Protein AF-A0A090VS37-F1 (afdb_monomer_lite)

Structure (mmCIF, N/CA/C/O backbone):
data_AF-A0A090VS37-F1
#
_entry.id   AF-A0A090VS37-F1
#
loop_
_atom_site.group_PDB
_atom_site.id
_atom_site.type_symbol
_atom_site.label_atom_id
_atom_site.label_alt_id
_atom_site.label_comp_id
_atom_site.label_asym_id
_atom_site.label_entity_id
_atom_site.label_seq_id
_atom_site.pdbx_PDB_ins_code
_atom_site.Cartn_x
_atom_site.Cartn_y
_atom_site.Cartn_z
_atom_site.occupancy
_atom_site.B_iso_or_equiv
_atom_site.auth_seq_id
_atom_site.auth_comp_id
_atom_site.auth_asym_id
_atom_site.auth_atom_id
_atom_site.pdbx_PDB_model_num
ATOM 1 N N . MET A 1 1 ? -11.980 6.079 3.138 1.00 61.81 1 MET A N 1
ATOM 2 C CA . MET A 1 1 ? -11.223 7.062 2.331 1.00 61.81 1 MET A CA 1
ATOM 3 C C . MET A 1 1 ? -9.899 6.494 1.843 1.00 61.81 1 MET A C 1
ATOM 5 O O . MET A 1 1 ? -9.683 6.565 0.648 1.00 61.81 1 MET A O 1
ATOM 9 N N . LEU A 1 2 ? -9.088 5.852 2.697 1.00 70.62 2 LEU A N 1
ATOM 10 C CA . LEU A 1 2 ? -7.826 5.208 2.285 1.00 70.62 2 LEU A CA 1
ATOM 11 C C . LEU A 1 2 ? -7.988 4.234 1.097 1.00 70.62 2 LEU A C 1
ATOM 13 O O . LEU A 1 2 ? -7.303 4.383 0.099 1.00 70.62 2 LEU A O 1
ATOM 17 N N . PHE A 1 3 ? -8.972 3.325 1.162 1.00 72.06 3 PHE A N 1
ATOM 18 C CA . PHE A 1 3 ? -9.286 2.390 0.068 1.00 72.06 3 PHE A CA 1
ATOM 19 C C . PHE A 1 3 ? -9.571 3.086 -1.270 1.00 72.06 3 PHE A C 1
ATOM 21 O O . PHE A 1 3 ? -9.052 2.682 -2.298 1.00 72.06 3 PHE A O 1
ATOM 28 N N . ALA A 1 4 ? -10.374 4.153 -1.256 1.00 76.06 4 ALA A N 1
ATOM 29 C CA . ALA A 1 4 ? -10.667 4.909 -2.471 1.00 76.06 4 ALA A CA 1
ATOM 30 C C . ALA A 1 4 ? -9.409 5.599 -3.020 1.00 76.06 4 ALA A C 1
ATOM 32 O O . ALA A 1 4 ? -9.267 5.712 -4.228 1.00 76.06 4 ALA A O 1
ATOM 33 N N . GLY A 1 5 ? -8.499 6.029 -2.138 1.00 77.50 5 GLY A N 1
ATOM 34 C CA . GLY A 1 5 ? -7.194 6.560 -2.526 1.00 77.50 5 GLY A CA 1
ATOM 35 C C . GLY A 1 5 ? -6.341 5.524 -3.257 1.00 77.50 5 GLY A C 1
ATOM 36 O O . GLY A 1 5 ? -5.876 5.819 -4.349 1.00 77.50 5 GLY A O 1
ATOM 37 N N . PHE A 1 6 ? -6.198 4.316 -2.701 1.00 78.06 6 PHE A N 1
ATOM 38 C CA . PHE A 1 6 ? -5.446 3.230 -3.346 1.00 78.06 6 PHE A CA 1
ATOM 39 C C . PHE A 1 6 ? -6.086 2.774 -4.660 1.00 78.06 6 PHE A C 1
ATOM 41 O O . PHE A 1 6 ? -5.398 2.649 -5.658 1.00 78.06 6 PHE A O 1
ATOM 48 N N . LEU A 1 7 ? -7.416 2.654 -4.711 1.00 80.00 7 LEU A N 1
ATOM 49 C CA . LEU A 1 7 ? -8.115 2.312 -5.952 1.00 80.00 7 LEU A CA 1
ATOM 50 C C . LEU A 1 7 ? -7.886 3.351 -7.062 1.00 80.00 7 LEU A C 1
ATOM 52 O O . LEU A 1 7 ? -7.760 2.994 -8.228 1.00 80.00 7 LEU A O 1
ATOM 56 N N . VAL A 1 8 ? -7.880 4.642 -6.715 1.00 84.25 8 VAL A N 1
ATOM 57 C CA . VAL A 1 8 ? -7.587 5.722 -7.668 1.00 84.25 8 VAL A CA 1
ATOM 58 C C . VAL A 1 8 ? -6.126 5.665 -8.108 1.00 84.25 8 VAL A C 1
ATOM 60 O O . VAL A 1 8 ? -5.859 5.845 -9.293 1.00 84.25 8 VAL A O 1
ATOM 63 N N . ASP A 1 9 ? -5.200 5.412 -7.183 1.00 81.50 9 ASP A N 1
ATOM 64 C CA . ASP A 1 9 ? -3.782 5.237 -7.502 1.00 81.50 9 ASP A CA 1
ATOM 65 C C . ASP A 1 9 ? -3.565 4.098 -8.504 1.00 81.50 9 ASP A C 1
ATOM 67 O O . ASP A 1 9 ? -2.981 4.357 -9.552 1.00 81.50 9 ASP A O 1
ATOM 71 N N . ASP A 1 10 ? -4.124 2.909 -8.262 1.00 78.75 10 ASP A N 1
ATOM 72 C CA . ASP A 1 10 ? -4.005 1.760 -9.172 1.00 78.75 10 ASP A CA 1
ATOM 73 C C . ASP A 1 10 ? -4.705 2.000 -10.510 1.00 78.75 10 ASP A C 1
ATOM 75 O O . ASP A 1 10 ? -4.136 1.759 -11.574 1.00 78.75 10 ASP A O 1
ATOM 79 N N . PHE A 1 11 ? -5.942 2.512 -10.487 1.00 83.50 11 PHE A N 1
ATOM 80 C CA . PHE A 1 11 ? -6.726 2.712 -11.708 1.00 83.50 11 PHE A CA 1
ATOM 81 C C . PHE A 1 11 ? -6.066 3.710 -12.666 1.00 83.50 11 PHE A C 1
ATOM 83 O O . PHE A 1 11 ? -6.088 3.512 -13.881 1.00 83.50 11 PHE A O 1
ATOM 90 N N . PHE A 1 12 ? -5.492 4.789 -12.130 1.00 87.00 12 PHE A N 1
ATOM 91 C CA . PHE A 1 12 ? -4.784 5.796 -12.922 1.00 87.00 12 PHE A CA 1
ATOM 92 C C . PHE A 1 12 ? -3.271 5.558 -12.992 1.00 87.00 12 PHE A C 1
ATOM 94 O O . PHE A 1 12 ? -2.580 6.336 -13.651 1.00 87.00 12 PHE A O 1
ATOM 101 N N . GLN A 1 13 ? -2.763 4.516 -12.330 1.00 85.81 13 GLN A N 1
ATOM 102 C CA . GLN A 1 13 ? -1.340 4.204 -12.186 1.00 85.81 13 GLN A CA 1
ATOM 103 C C . GLN A 1 13 ? -0.517 5.434 -11.762 1.00 85.81 13 GLN A C 1
ATOM 105 O O . GLN A 1 13 ? 0.513 5.763 -12.361 1.00 85.81 13 GLN A O 1
ATOM 110 N N . LEU A 1 14 ? -0.991 6.179 -10.755 1.00 85.31 14 LEU A N 1
ATOM 111 C CA . LEU A 1 14 ? -0.351 7.441 -10.361 1.00 85.31 14 LEU A CA 1
ATOM 112 C C . LEU A 1 14 ? 1.061 7.199 -9.817 1.00 85.31 14 LEU A C 1
ATOM 114 O O . LEU A 1 14 ? 1.961 7.987 -10.117 1.00 85.31 14 LEU A O 1
ATOM 118 N N . HIS A 1 15 ? 1.282 6.099 -9.094 1.00 81.44 15 HIS A N 1
ATOM 119 C CA . HIS A 1 15 ? 2.613 5.666 -8.674 1.00 81.44 15 HIS A CA 1
ATOM 120 C C . HIS A 1 15 ? 3.556 5.431 -9.866 1.00 81.44 15 HIS A C 1
ATOM 122 O O . HIS A 1 15 ? 4.717 5.834 -9.796 1.00 81.44 15 HIS A O 1
ATOM 128 N N . TYR A 1 16 ? 3.080 4.888 -10.992 1.00 81.25 16 TYR A N 1
ATOM 129 C CA . TYR A 1 16 ? 3.889 4.713 -12.205 1.00 81.25 16 TYR A CA 1
ATOM 130 C C . TYR A 1 16 ? 4.242 6.062 -12.845 1.00 81.25 16 TYR A C 1
ATOM 132 O O . TYR A 1 16 ? 5.405 6.329 -13.152 1.00 81.25 16 TYR A O 1
ATOM 140 N N . LEU A 1 17 ? 3.257 6.955 -12.985 1.00 85.69 17 LEU A N 1
ATOM 141 C CA . LEU A 1 17 ? 3.463 8.287 -13.563 1.00 85.69 17 LEU A CA 1
ATOM 142 C C . LEU A 1 17 ? 4.410 9.145 -12.709 1.00 85.69 17 LEU A C 1
ATOM 144 O O . LEU A 1 17 ? 5.292 9.835 -13.226 1.00 85.69 17 LEU A O 1
ATOM 148 N N . ALA A 1 18 ? 4.269 9.086 -11.386 1.00 84.50 18 ALA A N 1
ATOM 149 C CA . ALA A 1 18 ? 5.188 9.748 -10.471 1.00 84.50 18 ALA A CA 1
ATOM 150 C C . ALA A 1 18 ? 6.603 9.159 -10.582 1.00 84.50 18 ALA A C 1
ATOM 152 O O . ALA A 1 18 ? 7.579 9.910 -10.623 1.00 84.50 18 ALA A O 1
ATOM 153 N N . SER A 1 19 ? 6.713 7.834 -10.703 1.00 82.56 19 SER A N 1
ATOM 154 C CA . SER A 1 19 ? 7.990 7.136 -10.879 1.00 82.56 19 SER A CA 1
ATOM 155 C C . SER A 1 19 ? 8.690 7.535 -12.172 1.00 82.56 19 SER A C 1
ATOM 157 O O . SER A 1 19 ? 9.888 7.811 -12.137 1.00 82.56 19 SER A O 1
ATOM 159 N N . SER A 1 20 ? 7.960 7.663 -13.287 1.00 82.25 20 SER A N 1
ATOM 160 C CA . SER A 1 20 ? 8.533 8.102 -14.565 1.00 82.25 20 SER A CA 1
ATOM 161 C C . SER A 1 20 ? 9.016 9.554 -14.521 1.00 82.25 20 SER A C 1
ATOM 163 O O . SER A 1 20 ? 10.050 9.901 -15.091 1.00 82.25 20 SER A O 1
ATOM 165 N N . VAL A 1 21 ? 8.287 10.433 -13.824 1.00 85.69 21 VAL A N 1
ATOM 166 C CA . VAL A 1 21 ? 8.720 11.826 -13.625 1.00 85.69 21 VAL A CA 1
ATOM 167 C C . VAL A 1 21 ? 9.976 11.880 -12.755 1.00 85.69 21 VAL A C 1
ATOM 169 O O . VAL A 1 21 ? 10.917 12.601 -13.083 1.00 85.69 21 VAL A O 1
ATOM 172 N N . LEU A 1 22 ? 10.023 11.100 -11.673 1.00 84.25 22 LEU A N 1
ATOM 173 C CA . LEU A 1 22 ? 11.175 11.048 -10.774 1.00 84.25 22 LEU A CA 1
ATOM 174 C C . LEU A 1 22 ? 12.406 10.440 -11.449 1.00 84.25 22 LEU A C 1
ATOM 176 O O . LEU A 1 22 ? 13.505 10.965 -11.276 1.00 84.25 22 LEU A O 1
ATOM 180 N N . SER A 1 23 ? 12.251 9.386 -12.252 1.00 82.31 23 SER A N 1
ATOM 181 C CA . SER A 1 23 ? 13.373 8.772 -12.970 1.00 82.31 23 SER A CA 1
ATOM 182 C C . SER A 1 23 ? 14.033 9.752 -13.943 1.00 82.31 23 SER A C 1
ATOM 184 O O . SER A 1 23 ? 15.261 9.780 -14.032 1.00 82.31 23 SER A O 1
ATOM 186 N N . ASN A 1 24 ? 13.243 10.615 -14.594 1.00 79.94 24 ASN A N 1
ATOM 187 C CA . ASN A 1 24 ? 13.734 11.644 -15.520 1.00 79.94 24 ASN A CA 1
ATOM 188 C C . ASN A 1 24 ? 14.614 12.714 -14.852 1.00 79.94 24 ASN A C 1
ATOM 190 O O . ASN A 1 24 ? 15.386 13.384 -15.536 1.00 79.94 24 ASN A O 1
ATOM 194 N N . LEU A 1 25 ? 14.518 12.891 -13.529 1.00 80.81 25 LEU A N 1
ATOM 195 C CA . LEU A 1 25 ? 15.366 13.836 -12.793 1.00 80.81 25 LEU A CA 1
ATOM 196 C C . LEU A 1 25 ? 16.791 13.309 -12.585 1.00 80.81 25 LEU A C 1
ATOM 198 O O . LEU A 1 25 ? 17.719 14.105 -12.451 1.00 80.81 25 LEU A O 1
ATOM 202 N N . PHE A 1 26 ? 16.969 11.985 -12.552 1.00 73.69 26 PHE A N 1
ATOM 203 C CA . PHE A 1 26 ? 18.253 11.340 -12.256 1.00 73.69 26 PHE A CA 1
ATOM 204 C C . PHE A 1 26 ? 18.896 10.678 -13.483 1.00 73.69 26 PHE A C 1
ATOM 206 O O . PHE A 1 26 ? 20.118 10.536 -13.524 1.00 73.69 26 PHE A O 1
ATOM 213 N N . TYR A 1 27 ? 18.105 10.316 -14.497 1.00 71.06 27 TYR A N 1
ATOM 214 C CA . TYR A 1 27 ? 18.568 9.678 -15.730 1.00 71.06 27 TYR A CA 1
ATOM 215 C C . TYR A 1 27 ? 17.905 10.321 -16.961 1.00 71.06 27 TYR A C 1
ATOM 217 O O . TYR A 1 27 ? 16.696 10.530 -16.979 1.00 71.06 27 TYR A O 1
ATOM 225 N N . SER A 1 28 ? 18.675 10.598 -18.024 1.00 62.59 28 SER A N 1
ATOM 226 C CA . SER A 1 28 ? 18.096 10.932 -19.339 1.00 62.59 28 SER A CA 1
ATOM 227 C C . SER A 1 28 ? 17.440 9.683 -19.924 1.00 62.59 28 SER A C 1
ATOM 229 O O . SER A 1 28 ? 18.115 8.693 -20.206 1.00 62.59 28 SER A O 1
ATOM 231 N N . TYR A 1 29 ? 16.117 9.714 -20.033 1.00 59.47 29 TYR A N 1
ATOM 232 C CA . TYR A 1 29 ? 15.286 8.530 -20.216 1.00 59.47 29 TYR A CA 1
ATOM 233 C C . TYR A 1 29 ? 15.027 8.179 -21.686 1.00 59.47 29 TYR A C 1
ATOM 235 O O . TYR A 1 29 ? 14.840 9.046 -22.537 1.00 59.47 29 TYR A O 1
ATOM 243 N N . SER A 1 30 ? 14.965 6.872 -21.940 1.00 59.09 30 SER A N 1
ATOM 244 C CA . SER A 1 30 ? 14.252 6.236 -23.049 1.00 59.09 30 SER A CA 1
ATOM 245 C C . SER A 1 30 ? 13.228 5.295 -22.411 1.00 59.09 30 SER A C 1
ATOM 247 O O . SER A 1 30 ? 13.564 4.616 -21.438 1.00 59.09 30 SER A O 1
ATOM 249 N N . GLU A 1 31 ? 12.008 5.244 -22.952 1.00 57.28 31 GLU A N 1
ATOM 250 C CA . GLU A 1 31 ? 10.821 4.547 -22.413 1.00 57.28 31 GLU A CA 1
ATOM 251 C C . GLU A 1 31 ? 10.985 3.045 -22.119 1.00 57.28 31 GLU A C 1
ATOM 253 O O . GLU A 1 31 ? 10.114 2.440 -21.502 1.00 57.28 31 GLU A O 1
ATOM 258 N N . TYR A 1 32 ? 12.124 2.460 -22.487 1.00 60.06 32 TYR A N 1
ATOM 259 C CA . TYR A 1 32 ? 12.424 1.034 -22.374 1.00 60.06 32 TYR A CA 1
ATOM 260 C C . TYR A 1 32 ? 13.460 0.684 -21.295 1.00 60.06 32 TYR A C 1
ATOM 262 O O . TYR A 1 32 ? 13.882 -0.467 -21.205 1.00 60.06 32 TYR A O 1
ATOM 270 N N . ASN A 1 33 ? 13.905 1.640 -20.470 1.00 75.44 33 ASN A N 1
ATOM 271 C CA . ASN A 1 33 ? 14.860 1.346 -19.399 1.00 75.44 33 ASN A CA 1
ATOM 272 C C . ASN A 1 33 ? 14.152 0.998 -18.077 1.00 75.44 33 ASN A C 1
ATOM 274 O O . ASN A 1 33 ? 13.960 1.855 -17.212 1.00 75.44 33 ASN A O 1
ATOM 278 N N . TYR A 1 34 ? 13.818 -0.285 -17.908 1.00 73.00 34 TYR A N 1
ATOM 279 C CA . TYR A 1 34 ? 13.173 -0.826 -16.702 1.00 73.00 34 TYR A CA 1
ATOM 280 C C . TYR A 1 34 ? 13.953 -0.549 -15.407 1.00 73.00 34 TYR A C 1
ATOM 282 O O . TYR A 1 34 ? 13.351 -0.388 -14.349 1.00 73.00 34 TYR A O 1
ATOM 290 N N . VAL A 1 35 ? 15.282 -0.425 -15.483 1.00 77.12 35 VAL A N 1
ATOM 291 C CA . VAL A 1 35 ? 16.120 -0.117 -14.315 1.00 77.12 35 VAL A CA 1
ATOM 292 C C . VAL A 1 35 ? 15.877 1.314 -13.836 1.00 77.12 35 VAL A C 1
ATOM 294 O O . VAL A 1 35 ? 15.705 1.544 -12.642 1.00 77.12 35 VAL A O 1
ATOM 297 N N . ALA A 1 36 ? 15.832 2.280 -14.757 1.00 78.31 36 ALA A N 1
ATOM 298 C CA . ALA A 1 36 ? 15.594 3.680 -14.410 1.00 78.31 36 ALA A CA 1
ATOM 299 C C . ALA A 1 36 ? 14.189 3.886 -13.821 1.00 78.31 36 ALA A C 1
ATOM 301 O O . ALA A 1 36 ? 14.036 4.606 -12.833 1.00 78.31 36 ALA A O 1
ATOM 302 N N . LEU A 1 37 ? 13.186 3.212 -14.391 1.00 80.25 37 LEU A N 1
ATOM 303 C CA . LEU A 1 37 ? 11.816 3.233 -13.885 1.00 80.25 37 LEU A CA 1
ATOM 304 C C . LEU A 1 37 ? 11.723 2.626 -12.473 1.00 80.25 37 LEU A C 1
ATOM 306 O O . LEU A 1 37 ? 11.166 3.259 -11.577 1.00 80.25 37 LEU A O 1
ATOM 310 N N . GLY A 1 38 ? 12.343 1.462 -12.245 1.00 79.94 38 GLY A N 1
ATOM 311 C CA . GLY A 1 38 ? 12.371 0.814 -10.929 1.00 79.94 38 GLY A CA 1
ATOM 312 C C . GLY A 1 38 ? 13.044 1.670 -9.849 1.00 79.94 38 GLY A C 1
ATOM 313 O O . GLY A 1 38 ? 12.590 1.706 -8.706 1.00 79.94 38 GLY A O 1
ATOM 314 N N . VAL A 1 39 ? 14.082 2.440 -10.201 1.00 83.06 39 VAL A N 1
ATOM 315 C CA . VAL A 1 39 ? 14.688 3.426 -9.285 1.00 83.06 39 VAL A CA 1
ATOM 316 C C . VAL A 1 39 ? 13.710 4.558 -8.960 1.00 83.06 39 VAL A C 1
ATOM 318 O O . VAL A 1 39 ? 13.577 4.926 -7.792 1.00 83.06 39 VAL A O 1
ATOM 321 N N . GLY A 1 40 ? 13.004 5.093 -9.961 1.00 85.69 40 GLY A N 1
ATOM 322 C CA . GLY A 1 40 ? 11.959 6.099 -9.748 1.00 85.69 40 GLY A CA 1
ATOM 323 C C . GLY A 1 40 ? 10.879 5.608 -8.782 1.00 85.69 40 GLY A C 1
ATOM 324 O O . GLY A 1 40 ? 10.494 6.327 -7.858 1.00 85.69 40 GLY A O 1
ATOM 325 N N . GLN A 1 41 ? 10.480 4.347 -8.932 1.00 84.56 41 GLN A N 1
ATOM 326 C CA . GLN A 1 41 ? 9.474 3.712 -8.092 1.00 84.56 41 GLN A CA 1
ATOM 327 C C . GLN A 1 41 ? 9.953 3.418 -6.678 1.00 84.56 41 GLN A C 1
ATOM 329 O O . GLN A 1 41 ? 9.206 3.647 -5.727 1.00 84.56 41 GLN A O 1
ATOM 334 N N . LEU A 1 42 ? 11.212 3.019 -6.497 1.00 86.81 42 LEU A N 1
ATOM 335 C CA . LEU A 1 42 ? 11.828 2.922 -5.173 1.00 86.81 42 LEU A CA 1
ATOM 336 C C . LEU A 1 42 ? 11.830 4.271 -4.448 1.00 86.81 42 LEU A C 1
ATOM 338 O O . LEU A 1 42 ? 11.494 4.331 -3.266 1.00 86.81 42 LEU A O 1
ATOM 342 N N . ILE A 1 43 ? 12.177 5.358 -5.145 1.00 87.81 43 ILE A N 1
ATOM 343 C CA . ILE A 1 43 ? 12.191 6.708 -4.564 1.00 87.81 43 ILE A CA 1
ATOM 344 C C . ILE A 1 43 ? 10.773 7.137 -4.180 1.00 87.81 43 ILE A C 1
ATOM 346 O O . ILE A 1 43 ? 10.558 7.578 -3.049 1.00 87.81 43 ILE A O 1
ATOM 350 N N . TYR A 1 44 ? 9.805 6.982 -5.088 1.00 85.94 44 TYR A N 1
ATOM 351 C CA . TYR A 1 44 ? 8.403 7.300 -4.820 1.00 85.94 44 TYR A CA 1
ATOM 352 C C . TYR A 1 44 ? 7.874 6.517 -3.612 1.00 85.94 44 TYR A C 1
ATOM 354 O O . TYR A 1 44 ? 7.367 7.103 -2.652 1.00 85.94 44 TYR A O 1
ATOM 362 N N . SER A 1 45 ? 8.086 5.200 -3.615 1.00 85.00 45 SER A N 1
ATOM 363 C CA . SER A 1 45 ? 7.676 4.294 -2.541 1.00 85.00 45 SER A CA 1
ATOM 364 C C . SER A 1 45 ? 8.296 4.688 -1.206 1.00 85.00 45 SER A C 1
ATOM 366 O O . SER A 1 45 ? 7.603 4.734 -0.192 1.00 85.00 45 SER A O 1
ATOM 368 N N . LEU A 1 46 ? 9.586 5.035 -1.189 1.00 88.88 46 LEU A N 1
ATOM 369 C CA . LEU A 1 46 ? 10.277 5.465 0.023 1.00 88.88 46 LEU A CA 1
ATOM 370 C C . LEU A 1 46 ? 9.666 6.747 0.602 1.00 88.88 46 LEU A C 1
ATOM 372 O O . LEU A 1 46 ? 9.456 6.827 1.812 1.00 88.88 46 LEU A O 1
ATOM 376 N N . ILE A 1 47 ? 9.347 7.732 -0.243 1.00 88.88 47 ILE A N 1
ATOM 377 C CA . ILE A 1 47 ? 8.704 8.983 0.185 1.00 88.88 47 ILE A CA 1
ATOM 378 C C . ILE A 1 47 ? 7.340 8.690 0.821 1.00 88.88 47 ILE A C 1
ATOM 380 O O . ILE A 1 47 ? 7.053 9.173 1.919 1.00 88.88 47 ILE A O 1
ATOM 384 N N . ILE A 1 48 ? 6.522 7.866 0.163 1.00 85.25 48 ILE A N 1
ATOM 385 C CA . ILE A 1 48 ? 5.191 7.486 0.646 1.00 85.25 48 ILE A CA 1
ATOM 386 C C . ILE A 1 48 ? 5.281 6.707 1.965 1.00 85.25 48 ILE A C 1
ATOM 388 O O . ILE A 1 48 ? 4.589 7.046 2.928 1.00 85.25 48 ILE A O 1
ATOM 392 N N . ILE A 1 49 ? 6.174 5.718 2.057 1.00 87.81 49 ILE A N 1
ATOM 393 C CA . ILE A 1 49 ? 6.392 4.929 3.276 1.00 87.81 49 ILE A CA 1
ATOM 394 C C . ILE A 1 49 ? 6.830 5.831 4.432 1.00 87.81 49 ILE A C 1
ATOM 396 O O . ILE A 1 49 ? 6.269 5.730 5.521 1.00 87.81 49 ILE A O 1
ATOM 400 N N . LEU A 1 50 ? 7.792 6.736 4.220 1.00 90.81 50 LEU A N 1
ATOM 401 C CA . LEU A 1 50 ? 8.255 7.654 5.265 1.00 90.81 50 LEU A CA 1
ATOM 402 C C . LEU A 1 50 ? 7.139 8.592 5.734 1.00 90.81 50 LEU A C 1
ATOM 404 O O . LEU A 1 50 ? 6.978 8.804 6.939 1.00 90.81 50 LEU A O 1
ATOM 408 N N . PHE A 1 51 ? 6.337 9.113 4.803 1.00 88.62 51 PHE A N 1
ATOM 409 C CA . PHE A 1 51 ? 5.184 9.944 5.127 1.00 88.62 51 PHE A CA 1
ATOM 410 C C . PHE A 1 51 ? 4.174 9.183 5.998 1.00 88.62 51 PHE A C 1
ATOM 412 O O . PHE A 1 51 ? 3.845 9.637 7.098 1.00 88.62 51 PHE A O 1
ATOM 419 N N . PHE A 1 52 ? 3.745 7.991 5.579 1.00 85.62 52 PHE A N 1
ATOM 420 C CA . PHE A 1 52 ? 2.787 7.192 6.346 1.00 85.62 52 PHE A CA 1
ATOM 421 C C . PHE A 1 52 ? 3.355 6.677 7.668 1.00 85.62 52 PHE A C 1
ATOM 423 O O . PHE A 1 52 ? 2.632 6.657 8.663 1.00 85.62 52 PHE A O 1
ATOM 430 N N . LEU A 1 53 ? 4.640 6.325 7.729 1.00 90.12 53 LEU A N 1
ATOM 431 C CA . LEU A 1 53 ? 5.300 5.929 8.970 1.00 90.12 53 LEU A CA 1
ATOM 432 C C . LEU A 1 53 ? 5.328 7.088 9.973 1.00 90.12 53 LEU A C 1
ATOM 434 O O . LEU A 1 53 ? 5.059 6.884 11.157 1.00 90.12 53 LEU A O 1
ATOM 438 N N . SER A 1 54 ? 5.594 8.313 9.509 1.00 91.62 54 SER A N 1
ATOM 439 C CA . SER A 1 54 ? 5.572 9.504 10.364 1.00 91.62 54 SER A CA 1
ATOM 440 C C . SER A 1 54 ? 4.177 9.767 10.947 1.00 91.62 54 SER A C 1
ATOM 442 O O . SER A 1 54 ? 4.043 10.009 12.150 1.00 91.62 54 SER A O 1
ATOM 444 N N . LEU A 1 55 ? 3.127 9.615 10.129 1.00 89.44 55 LEU A N 1
ATOM 445 C CA . LEU A 1 55 ? 1.736 9.714 10.570 1.00 89.44 55 LEU A CA 1
ATOM 446 C C . LEU A 1 55 ? 1.373 8.591 11.542 1.00 89.44 55 LEU A C 1
ATOM 448 O O . LEU A 1 55 ? 0.770 8.852 12.582 1.00 89.44 55 LEU A O 1
ATOM 452 N N . ALA A 1 56 ? 1.768 7.354 11.246 1.00 89.31 56 ALA A N 1
ATOM 453 C CA . ALA A 1 56 ? 1.503 6.212 12.107 1.00 89.31 56 ALA A CA 1
ATOM 454 C C . ALA A 1 56 ? 2.151 6.391 13.487 1.00 89.31 56 ALA A C 1
ATOM 456 O O . ALA A 1 56 ? 1.497 6.172 14.504 1.00 89.31 56 ALA A O 1
ATOM 457 N N . LEU A 1 57 ? 3.399 6.868 13.545 1.00 92.38 57 LEU A N 1
ATOM 458 C CA . LEU A 1 57 ? 4.086 7.178 14.801 1.00 92.38 57 LEU A CA 1
ATOM 459 C C . LEU A 1 57 ? 3.387 8.295 15.585 1.00 92.38 57 LEU A C 1
ATOM 461 O O . LEU A 1 57 ? 3.262 8.197 16.809 1.00 92.38 57 LEU A O 1
ATOM 465 N N . LEU A 1 58 ? 2.920 9.342 14.900 1.00 93.25 58 LEU A N 1
ATOM 466 C CA . LEU A 1 58 ? 2.161 10.425 15.521 1.00 93.25 58 LEU A CA 1
ATOM 467 C C . LEU A 1 58 ? 0.859 9.897 16.140 1.00 93.25 58 LEU A C 1
ATOM 469 O O . LEU A 1 58 ? 0.610 10.112 17.326 1.00 93.25 58 LEU A O 1
ATOM 473 N N . PHE A 1 59 ? 0.057 9.159 15.372 1.00 90.25 59 PHE A N 1
ATOM 474 C CA . PHE A 1 59 ? -1.215 8.619 15.852 1.00 90.25 59 PHE A CA 1
ATOM 475 C C . PHE A 1 59 ? -1.037 7.553 16.931 1.00 90.25 59 PHE A C 1
ATOM 477 O O . PHE A 1 59 ? -1.793 7.537 17.901 1.00 90.25 59 PHE A O 1
ATOM 484 N N . TYR A 1 60 ? 0.001 6.722 16.844 1.00 91.38 60 TYR A N 1
ATOM 485 C CA . TYR A 1 60 ? 0.320 5.740 17.877 1.00 91.38 60 TYR A CA 1
ATOM 486 C C . TYR A 1 60 ? 0.581 6.395 19.242 1.00 91.38 60 TYR A C 1
ATOM 488 O O . TYR A 1 60 ? 0.173 5.864 20.277 1.00 91.38 60 TYR A O 1
ATOM 496 N N . ARG A 1 61 ? 1.219 7.576 19.262 1.00 91.31 61 ARG A N 1
ATOM 497 C CA . ARG A 1 61 ? 1.431 8.353 20.497 1.00 91.31 61 ARG A CA 1
ATOM 498 C C . ARG A 1 61 ? 0.135 8.923 21.072 1.00 91.31 61 ARG A C 1
ATOM 500 O O . ARG A 1 61 ? 0.026 9.034 22.288 1.00 91.31 61 ARG A O 1
ATOM 507 N N . LEU A 1 62 ? -0.820 9.276 20.214 1.00 90.62 62 LEU A N 1
ATOM 508 C CA . LEU A 1 62 ? -2.123 9.820 20.610 1.00 90.62 62 LEU A CA 1
ATOM 509 C C . LEU A 1 62 ? -3.133 8.728 21.003 1.00 90.62 62 LEU A C 1
ATOM 511 O O . LEU A 1 62 ? -4.139 9.023 21.641 1.00 90.62 62 LEU A O 1
ATOM 515 N N . THR A 1 63 ? -2.868 7.474 20.636 1.00 89.81 63 THR A N 1
ATOM 516 C CA . THR A 1 63 ? -3.772 6.342 20.864 1.00 89.81 63 THR A CA 1
ATOM 517 C C . THR A 1 63 ? -3.703 5.854 22.313 1.00 89.81 63 THR A C 1
ATOM 519 O O . THR A 1 63 ? -2.623 5.688 22.891 1.00 89.81 63 THR A O 1
ATOM 522 N N . SER A 1 64 ? -4.866 5.575 22.907 1.00 88.38 64 SER A N 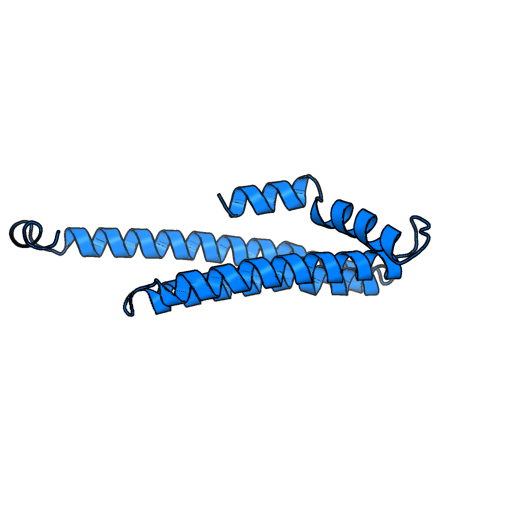1
ATOM 523 C CA . SER A 1 64 ? -4.960 5.040 24.267 1.00 88.38 64 SER A CA 1
ATOM 524 C C . SER A 1 64 ? -4.346 3.633 24.366 1.00 88.38 64 SER A C 1
ATOM 526 O O . SER A 1 64 ? -4.334 2.870 23.402 1.00 88.38 64 SER A O 1
ATOM 528 N N . ASN A 1 65 ? -3.859 3.228 25.547 1.00 85.88 65 ASN A N 1
ATOM 529 C CA . ASN A 1 65 ? -3.262 1.890 25.719 1.00 85.88 65 ASN A CA 1
ATOM 530 C C . ASN A 1 65 ? -4.227 0.738 25.381 1.00 85.88 65 ASN A C 1
ATOM 532 O O . ASN A 1 65 ? -3.770 -0.346 25.031 1.00 85.88 65 ASN A O 1
ATOM 536 N N . GLN A 1 66 ? -5.539 0.973 25.468 1.00 81.75 66 GLN A N 1
ATOM 537 C CA . GLN A 1 66 ? -6.569 -0.014 25.141 1.00 81.75 66 GLN A CA 1
ATOM 538 C C . GLN A 1 66 ? -6.734 -0.204 23.625 1.00 81.75 66 GLN A C 1
ATOM 540 O O . GLN A 1 66 ? -7.094 -1.289 23.182 1.00 81.75 66 GLN A O 1
ATOM 545 N N . GLU A 1 67 ? -6.430 0.823 22.830 1.00 86.94 67 GLU A N 1
ATOM 546 C CA . GLU A 1 67 ? -6.629 0.840 21.374 1.00 86.94 67 GLU A CA 1
ATOM 547 C C . GLU A 1 67 ? -5.333 0.588 20.590 1.00 86.94 67 GLU A C 1
ATOM 549 O O . GLU A 1 67 ? -5.377 0.302 19.396 1.00 86.94 67 GLU A O 1
ATOM 554 N N . LYS A 1 68 ? -4.167 0.631 21.248 1.00 90.12 68 LYS A N 1
ATOM 555 C CA . LYS A 1 68 ? -2.863 0.388 20.604 1.00 90.12 68 LYS A CA 1
ATOM 556 C C . LYS A 1 68 ? -2.766 -0.976 19.927 1.00 90.12 68 LYS A C 1
ATOM 558 O O . LYS A 1 68 ? -2.148 -1.075 18.873 1.00 90.12 68 LYS A O 1
ATOM 563 N N . ALA A 1 69 ? -3.369 -2.012 20.511 1.00 89.25 69 ALA A N 1
ATOM 564 C CA . ALA A 1 69 ? -3.379 -3.344 19.908 1.00 89.25 69 ALA A CA 1
ATOM 565 C C . ALA A 1 69 ? -4.148 -3.349 18.576 1.00 89.25 69 ALA A C 1
ATOM 567 O O . ALA A 1 69 ? -3.653 -3.864 17.578 1.00 89.25 69 ALA A O 1
ATOM 568 N N . GLU A 1 70 ? -5.317 -2.705 18.544 1.00 90.69 70 GLU A N 1
ATOM 569 C CA . GLU A 1 70 ? -6.132 -2.569 17.333 1.00 90.69 70 GLU A CA 1
ATOM 570 C C . GLU A 1 70 ? -5.408 -1.730 16.271 1.00 90.69 70 GLU A C 1
ATOM 572 O O . GLU A 1 70 ? -5.370 -2.100 15.099 1.00 90.69 70 GLU A O 1
ATOM 577 N N . PHE A 1 71 ? -4.762 -0.638 16.692 1.00 91.38 71 PHE A N 1
ATOM 578 C CA . PHE A 1 71 ? -3.939 0.190 15.815 1.00 91.38 71 PHE A CA 1
ATOM 579 C C . PHE A 1 71 ? -2.798 -0.612 15.174 1.00 91.38 71 PHE A C 1
ATOM 581 O O . PHE A 1 71 ? -2.612 -0.546 13.961 1.00 91.38 71 PHE A O 1
ATOM 588 N N . LEU A 1 72 ? -2.050 -1.388 15.968 1.00 91.75 72 LEU A N 1
ATOM 589 C CA . LEU A 1 72 ? -0.937 -2.197 15.467 1.00 91.75 72 LEU A CA 1
ATOM 590 C C . LEU A 1 72 ? -1.411 -3.289 14.506 1.00 91.75 72 LEU A C 1
ATOM 592 O O . LEU A 1 72 ? -0.754 -3.515 13.497 1.00 91.75 72 LEU A O 1
ATOM 596 N N . ASN A 1 73 ? -2.559 -3.920 14.760 1.00 92.69 73 ASN A N 1
ATOM 597 C CA . ASN A 1 73 ? -3.128 -4.906 13.840 1.00 92.69 73 ASN A CA 1
ATOM 598 C C . ASN A 1 73 ? -3.471 -4.284 12.478 1.00 92.69 73 ASN A C 1
ATOM 600 O O . ASN A 1 73 ? -3.105 -4.835 11.441 1.00 92.69 73 ASN A O 1
ATOM 604 N N . ILE A 1 74 ? -4.124 -3.115 12.470 1.00 91.81 74 ILE A N 1
ATOM 605 C CA . ILE A 1 74 ? -4.445 -2.392 11.229 1.00 91.81 74 ILE A CA 1
ATOM 606 C C . ILE A 1 74 ? -3.160 -1.968 10.514 1.00 91.81 74 ILE A C 1
ATOM 608 O O . ILE A 1 74 ? -3.042 -2.149 9.304 1.00 91.81 74 ILE A O 1
ATOM 612 N N . PHE A 1 75 ? -2.185 -1.435 11.254 1.00 91.38 75 PHE A N 1
ATOM 613 C CA . PHE A 1 75 ? -0.895 -1.037 10.701 1.00 91.38 75 PHE A CA 1
ATOM 614 C C . PHE A 1 75 ? -0.162 -2.223 10.061 1.00 91.38 75 PHE A C 1
ATOM 616 O O . PHE A 1 75 ? 0.313 -2.107 8.938 1.00 91.38 75 PHE A O 1
ATOM 623 N N . MET A 1 76 ? -0.145 -3.385 10.719 1.00 92.69 76 MET A N 1
ATOM 624 C CA . MET A 1 76 ? 0.445 -4.608 10.171 1.00 92.69 76 MET A CA 1
ATOM 625 C C . MET A 1 76 ? -0.251 -5.065 8.887 1.00 92.69 76 MET A C 1
ATOM 627 O O . MET A 1 76 ? 0.427 -5.422 7.927 1.00 92.69 76 MET A O 1
ATOM 631 N N . LEU A 1 77 ? -1.587 -5.026 8.831 1.00 92.81 77 LEU A N 1
ATOM 632 C CA . LEU A 1 77 ? -2.335 -5.359 7.612 1.00 92.81 77 LEU A CA 1
ATOM 633 C C . LEU A 1 77 ? -2.021 -4.393 6.462 1.00 92.81 77 LEU A C 1
ATOM 635 O O . LEU A 1 77 ? -1.880 -4.831 5.324 1.00 92.81 77 LEU A O 1
ATOM 639 N N . LEU A 1 78 ? -1.849 -3.101 6.756 1.00 90.44 78 LEU A N 1
ATOM 640 C CA . LEU A 1 78 ? -1.403 -2.115 5.769 1.00 90.44 78 LEU A CA 1
ATOM 641 C C . LEU A 1 78 ? 0.035 -2.372 5.305 1.00 90.44 78 LEU A C 1
ATOM 643 O O . LEU A 1 78 ? 0.312 -2.251 4.117 1.00 90.44 78 LEU A O 1
ATOM 647 N N . CYS A 1 79 ? 0.942 -2.768 6.202 1.00 90.88 79 CYS A N 1
ATOM 648 C CA . CYS A 1 79 ? 2.294 -3.173 5.816 1.00 90.88 79 CYS A CA 1
ATOM 649 C C . CYS A 1 79 ? 2.282 -4.393 4.888 1.00 90.88 79 CYS A C 1
ATOM 651 O O . CYS A 1 79 ? 3.040 -4.416 3.924 1.00 90.88 79 CYS A O 1
ATOM 653 N N . PHE A 1 80 ? 1.419 -5.383 5.143 1.00 93.44 80 PHE A N 1
ATOM 654 C CA . PHE A 1 80 ? 1.256 -6.524 4.240 1.00 93.44 80 PHE A CA 1
ATOM 655 C C . PHE A 1 80 ? 0.700 -6.107 2.880 1.00 93.44 80 PHE A C 1
ATOM 657 O O . PHE A 1 80 ? 1.213 -6.562 1.865 1.00 93.44 80 PHE A O 1
ATOM 664 N N . PHE A 1 81 ? -0.299 -5.224 2.851 1.00 91.00 81 PHE A N 1
ATOM 665 C CA . PHE A 1 81 ? -0.832 -4.681 1.602 1.00 91.00 81 PHE A CA 1
ATOM 666 C C . PHE A 1 81 ? 0.265 -3.991 0.772 1.00 91.00 81 PHE A C 1
ATOM 668 O O . PHE A 1 81 ? 0.477 -4.349 -0.381 1.00 91.00 81 PHE A O 1
ATOM 675 N N . LEU A 1 82 ? 1.042 -3.091 1.389 1.00 88.31 82 LEU A N 1
ATOM 676 C CA . LEU A 1 82 ? 2.162 -2.413 0.723 1.00 88.31 82 LEU A CA 1
ATOM 677 C C . LEU A 1 82 ? 3.282 -3.372 0.301 1.00 88.31 82 LEU A C 1
ATOM 679 O O . LEU A 1 82 ? 3.963 -3.124 -0.689 1.00 88.31 82 LEU A O 1
ATOM 683 N N . PHE A 1 83 ? 3.509 -4.459 1.040 1.00 91.19 83 PHE A N 1
ATOM 684 C CA . PHE A 1 83 ? 4.490 -5.465 0.643 1.00 91.19 83 PHE A CA 1
ATOM 685 C C . PHE A 1 83 ? 4.117 -6.118 -0.691 1.00 91.19 83 PHE A C 1
ATOM 687 O O . PHE A 1 83 ? 4.998 -6.285 -1.529 1.00 91.19 83 PHE A O 1
ATOM 694 N N . PHE A 1 84 ? 2.841 -6.449 -0.904 1.00 91.50 84 PHE A N 1
ATOM 695 C CA . PHE A 1 84 ? 2.398 -6.994 -2.185 1.00 91.50 84 PHE A CA 1
ATOM 696 C C . PHE A 1 84 ? 2.448 -5.926 -3.281 1.00 91.50 84 PHE A C 1
ATOM 698 O O . PHE A 1 84 ? 3.199 -6.113 -4.232 1.00 91.50 84 PHE A O 1
ATOM 705 N N . GLY A 1 85 ? 1.803 -4.774 -3.084 1.00 85.69 85 GLY A N 1
ATOM 706 C CA . GLY A 1 85 ? 1.688 -3.773 -4.154 1.00 85.69 85 GLY A CA 1
ATOM 707 C C . GLY A 1 85 ? 2.905 -2.905 -4.439 1.00 85.69 85 GLY A C 1
ATOM 708 O O . GLY A 1 85 ? 2.936 -2.194 -5.432 1.00 85.69 85 GLY A O 1
ATOM 709 N N . LEU A 1 86 ? 3.935 -2.939 -3.591 1.00 84.81 86 LEU A N 1
ATOM 710 C CA . LEU A 1 86 ? 5.208 -2.268 -3.879 1.00 84.81 86 LEU A CA 1
ATOM 711 C C . LEU A 1 86 ? 6.369 -3.254 -3.909 1.00 84.81 86 LEU A C 1
ATOM 713 O O . LEU A 1 86 ? 7.222 -3.194 -4.787 1.00 84.81 86 LEU A O 1
ATOM 717 N N . GLY A 1 87 ? 6.446 -4.147 -2.923 1.00 86.88 87 GLY A N 1
ATOM 718 C CA . GLY A 1 87 ? 7.565 -5.078 -2.797 1.00 86.88 87 GLY A CA 1
ATOM 719 C C . GLY A 1 87 ? 7.566 -6.141 -3.892 1.00 86.88 87 GLY A C 1
ATOM 720 O O . GLY A 1 87 ? 8.606 -6.370 -4.514 1.00 86.88 87 GLY A O 1
ATOM 721 N N . VAL A 1 88 ? 6.419 -6.786 -4.127 1.00 90.19 88 VAL A N 1
ATOM 722 C CA . VAL A 1 88 ? 6.304 -7.820 -5.164 1.00 90.19 88 VAL A CA 1
ATOM 723 C C . VAL A 1 88 ? 6.314 -7.194 -6.556 1.00 90.19 88 VAL A C 1
ATOM 725 O O . VAL A 1 88 ? 7.034 -7.724 -7.395 1.00 90.19 88 VAL A O 1
ATOM 728 N N . ASP A 1 89 ? 5.668 -6.043 -6.767 1.00 85.31 89 ASP A N 1
ATOM 729 C CA . ASP A 1 89 ? 5.720 -5.307 -8.045 1.00 85.31 89 ASP A CA 1
ATOM 730 C C . ASP A 1 89 ? 7.162 -4.911 -8.436 1.00 85.31 89 ASP A C 1
ATOM 732 O O . ASP A 1 89 ? 7.652 -5.195 -9.534 1.00 85.31 89 ASP A O 1
ATOM 736 N N . LEU A 1 90 ? 7.942 -4.370 -7.488 1.00 84.62 90 LEU A N 1
ATOM 737 C CA . LEU A 1 90 ? 9.366 -4.095 -7.721 1.00 84.62 90 LEU A CA 1
ATOM 738 C C . LEU A 1 90 ? 10.146 -5.354 -8.101 1.00 84.62 90 LEU A C 1
ATOM 740 O O . LEU A 1 90 ? 11.020 -5.301 -8.966 1.00 84.62 90 LEU A O 1
ATOM 744 N N . LEU A 1 91 ? 9.848 -6.488 -7.464 1.00 86.56 91 LEU A N 1
ATOM 745 C CA . LEU A 1 91 ? 10.470 -7.760 -7.812 1.00 86.56 91 LEU A CA 1
ATOM 746 C C . LEU A 1 91 ? 10.016 -8.218 -9.206 1.00 86.56 91 LEU A C 1
ATOM 748 O O . LEU A 1 91 ? 10.848 -8.655 -9.998 1.00 86.56 91 LEU A O 1
ATOM 752 N N . HIS A 1 92 ? 8.738 -8.051 -9.543 1.00 85.56 92 HIS A N 1
ATOM 753 C CA . HIS A 1 92 ? 8.161 -8.379 -10.844 1.00 85.56 92 HIS A CA 1
ATOM 754 C C . HIS A 1 92 ? 8.863 -7.662 -11.995 1.00 85.56 92 HIS A C 1
ATOM 756 O O . HIS A 1 92 ? 9.212 -8.311 -12.986 1.00 85.56 92 HIS A O 1
ATOM 762 N N . MET A 1 93 ? 9.200 -6.381 -11.835 1.00 80.06 93 MET A N 1
ATOM 763 C CA . MET A 1 93 ? 9.972 -5.624 -12.828 1.00 80.06 93 MET A CA 1
ATOM 764 C C . MET A 1 93 ? 11.313 -6.269 -13.204 1.00 80.06 93 MET A C 1
ATOM 766 O O . MET A 1 93 ? 11.691 -6.231 -14.376 1.00 80.06 93 MET A O 1
ATOM 770 N N . PHE A 1 94 ? 12.018 -6.902 -12.261 1.00 81.50 94 PHE A N 1
ATOM 771 C CA . PHE A 1 94 ? 13.293 -7.577 -12.548 1.00 81.50 94 PHE A CA 1
ATOM 772 C C . PHE A 1 94 ? 13.125 -8.912 -13.286 1.00 81.50 94 PHE A C 1
ATOM 774 O O . PHE A 1 94 ? 14.054 -9.362 -13.953 1.00 81.50 94 PHE A O 1
ATOM 781 N N . PHE A 1 95 ? 11.954 -9.546 -13.192 1.00 84.06 95 PHE A N 1
ATOM 782 C CA . PHE A 1 95 ? 11.668 -10.852 -13.799 1.00 84.06 95 PHE A CA 1
ATOM 783 C C . PHE A 1 95 ? 10.735 -10.767 -15.011 1.00 84.06 95 PHE A C 1
ATOM 785 O O . PHE A 1 95 ? 10.268 -11.797 -15.503 1.00 84.06 95 PHE A O 1
ATOM 792 N N . LYS A 1 96 ? 10.490 -9.560 -15.530 1.00 77.44 96 LYS A N 1
ATOM 793 C CA . LYS A 1 96 ? 9.538 -9.304 -16.619 1.00 77.44 96 LYS A CA 1
ATOM 794 C C . LYS A 1 96 ? 9.848 -10.089 -17.903 1.00 77.44 96 LYS A C 1
ATOM 796 O O . LYS A 1 96 ? 8.933 -10.477 -18.620 1.00 77.44 96 LYS A O 1
ATOM 801 N N . GLU A 1 97 ? 11.122 -10.387 -18.165 1.00 80.38 97 GLU A N 1
ATOM 802 C CA . GLU A 1 97 ? 11.555 -11.179 -19.330 1.00 80.38 97 GLU A CA 1
ATOM 803 C C . GLU A 1 97 ? 11.374 -12.703 -19.151 1.00 80.38 97 GLU A C 1
ATOM 805 O O . GLU A 1 97 ? 11.417 -13.464 -20.118 1.00 80.38 97 GLU A O 1
ATOM 810 N N . HIS A 1 98 ? 11.114 -13.178 -17.928 1.00 82.44 98 HIS A N 1
ATOM 811 C CA . HIS A 1 98 ? 10.926 -14.595 -17.618 1.00 82.44 98 HIS A CA 1
ATOM 812 C C . HIS A 1 98 ? 9.436 -14.944 -17.523 1.00 82.44 98 HIS A C 1
ATOM 814 O O . HIS A 1 98 ? 8.866 -14.961 -16.436 1.00 82.44 98 HIS A O 1
ATOM 820 N N . GLY A 1 99 ? 8.806 -15.284 -18.653 1.00 83.31 99 GLY A N 1
ATOM 821 C CA . GLY A 1 99 ? 7.344 -15.438 -18.772 1.00 83.31 99 GLY A CA 1
ATOM 822 C C . GLY A 1 99 ? 6.642 -16.242 -17.660 1.00 83.31 99 GLY A C 1
ATOM 823 O O . GLY A 1 99 ? 5.628 -15.793 -17.133 1.00 83.31 99 GLY A O 1
ATOM 824 N N . SER A 1 100 ? 7.181 -17.393 -17.241 1.00 89.31 100 SER A N 1
ATOM 825 C CA . SER A 1 100 ? 6.578 -18.192 -16.156 1.00 89.31 100 SER A CA 1
ATOM 826 C C . SER A 1 100 ? 6.754 -17.568 -14.767 1.00 89.31 100 SER A C 1
ATOM 828 O O . SER A 1 100 ? 5.842 -17.642 -13.948 1.00 89.31 100 SER A O 1
ATOM 830 N N . ALA A 1 101 ? 7.908 -16.951 -14.497 1.00 88.75 101 ALA A N 1
ATOM 831 C CA . ALA A 1 101 ? 8.167 -16.266 -13.231 1.00 88.75 101 ALA A CA 1
ATOM 832 C C . ALA A 1 101 ? 7.348 -14.973 -13.135 1.00 88.75 101 ALA A C 1
ATOM 834 O O . ALA A 1 101 ? 6.737 -14.715 -12.106 1.00 88.75 101 ALA A O 1
ATOM 835 N N . SER A 1 102 ? 7.263 -14.223 -14.236 1.00 87.94 102 SER A N 1
ATOM 836 C CA . SER A 1 102 ? 6.420 -13.037 -14.374 1.00 87.94 102 SER A CA 1
ATOM 837 C C . SER A 1 102 ? 4.961 -13.348 -14.050 1.00 87.94 102 SER A C 1
ATOM 839 O O . SER A 1 102 ? 4.362 -12.660 -13.237 1.00 87.94 102 SER A O 1
ATOM 841 N N . LEU A 1 103 ? 4.395 -14.412 -14.631 1.00 90.19 103 LEU A N 1
ATOM 842 C CA . LEU A 1 103 ? 2.999 -14.784 -14.386 1.00 90.19 103 LEU A CA 1
ATOM 843 C C . LEU A 1 103 ? 2.746 -15.156 -12.918 1.00 90.19 103 LEU A C 1
ATOM 845 O O . LEU A 1 103 ? 1.733 -14.761 -12.349 1.00 90.19 103 LEU A O 1
ATOM 849 N N . LEU A 1 104 ? 3.665 -15.901 -12.296 1.00 93.50 104 LEU A N 1
ATOM 850 C CA . LEU A 1 104 ? 3.563 -16.225 -10.872 1.00 93.50 104 LEU A CA 1
ATOM 851 C C . LEU A 1 104 ? 3.635 -14.972 -9.995 1.00 93.50 104 LEU A C 1
ATOM 853 O O . LEU A 1 104 ? 2.880 -14.876 -9.033 1.00 93.50 104 LEU A O 1
ATOM 857 N N . LEU A 1 105 ? 4.513 -14.025 -10.325 1.00 92.25 105 LEU A N 1
ATOM 858 C CA . LEU A 1 105 ? 4.660 -12.781 -9.575 1.00 92.25 105 LEU A CA 1
ATOM 859 C C . LEU A 1 105 ? 3.418 -11.906 -9.685 1.00 92.25 105 LEU A C 1
ATOM 861 O O . LEU A 1 105 ? 2.933 -11.485 -8.647 1.00 92.25 105 LEU A O 1
ATOM 865 N N . THR A 1 106 ? 2.825 -11.776 -10.874 1.00 90.19 106 THR A N 1
ATOM 866 C CA . THR A 1 106 ? 1.540 -11.080 -11.049 1.00 90.19 106 THR A CA 1
ATOM 867 C C . THR A 1 106 ? 0.434 -11.701 -10.192 1.00 90.19 106 THR A C 1
ATOM 869 O O . THR A 1 106 ? -0.296 -10.992 -9.512 1.00 90.19 106 THR A O 1
ATOM 872 N N . ILE A 1 107 ? 0.329 -13.036 -10.150 1.00 93.38 107 ILE A N 1
ATOM 873 C CA . ILE A 1 107 ? -0.669 -13.708 -9.297 1.00 93.38 107 ILE A CA 1
ATOM 874 C C . ILE A 1 107 ? -0.408 -13.435 -7.811 1.00 93.38 107 ILE A C 1
ATOM 876 O O . ILE A 1 107 ? -1.352 -13.257 -7.043 1.00 93.38 107 ILE A O 1
ATOM 880 N N . ILE A 1 108 ? 0.857 -13.453 -7.386 1.00 94.69 108 ILE A N 1
ATOM 881 C CA . ILE A 1 108 ? 1.234 -13.220 -5.986 1.00 94.69 108 ILE A CA 1
ATOM 882 C C . ILE A 1 108 ? 0.992 -11.762 -5.590 1.00 94.69 108 ILE A C 1
ATOM 884 O O . ILE A 1 108 ? 0.517 -11.513 -4.486 1.00 94.69 108 ILE A O 1
ATOM 888 N N . GLU A 1 109 ? 1.314 -10.828 -6.473 1.00 91.12 109 GLU A N 1
ATOM 889 C CA . GLU A 1 109 ? 1.124 -9.391 -6.313 1.00 91.12 109 GLU A CA 1
ATOM 890 C C . GLU A 1 109 ? -0.365 -9.051 -6.219 1.00 91.12 109 GLU A C 1
ATOM 892 O O . GLU A 1 109 ? -0.859 -8.764 -5.126 1.00 91.12 109 GLU A O 1
ATOM 897 N N . GLU A 1 110 ? -1.112 -9.227 -7.314 1.00 89.75 110 GLU A N 1
ATOM 898 C CA . GLU A 1 110 ? -2.538 -8.889 -7.385 1.00 89.75 110 GLU A CA 1
ATOM 899 C C . GLU A 1 110 ? -3.356 -9.715 -6.377 1.00 89.75 110 GLU A C 1
ATOM 901 O O . GLU A 1 110 ? -4.239 -9.214 -5.676 1.00 89.75 110 GLU A O 1
ATOM 906 N N . GLY A 1 111 ? -3.053 -11.012 -6.257 1.00 92.81 111 GLY A N 1
ATOM 907 C CA . GLY A 1 111 ? -3.735 -11.902 -5.321 1.00 92.81 111 GLY A CA 1
ATOM 908 C C . GLY A 1 111 ? -3.443 -11.558 -3.860 1.00 92.81 111 GLY A C 1
ATOM 909 O O . GLY A 1 111 ? -4.342 -11.621 -3.017 1.00 92.81 111 GLY A O 1
ATOM 910 N N . GLY A 1 112 ? -2.204 -11.172 -3.551 1.00 93.62 112 GLY A N 1
ATOM 911 C CA . GLY A 1 112 ? -1.787 -10.758 -2.217 1.00 93.62 112 GLY A CA 1
ATOM 912 C C . GLY A 1 112 ? -2.430 -9.442 -1.787 1.00 93.62 112 GLY A C 1
ATOM 913 O O . GLY A 1 112 ? -2.922 -9.332 -0.658 1.00 93.62 112 GLY A O 1
ATOM 914 N N . GLU A 1 113 ? -2.525 -8.469 -2.689 1.00 89.94 113 GLU A N 1
ATOM 915 C CA . GLU A 1 113 ? -3.268 -7.230 -2.457 1.00 89.94 113 GLU A CA 1
ATOM 916 C C . GLU A 1 113 ? -4.750 -7.489 -2.176 1.00 89.94 113 GLU A C 1
ATOM 918 O O . GLU A 1 113 ? -5.282 -7.053 -1.152 1.00 89.94 113 GLU A O 1
ATOM 923 N N . MET A 1 114 ? -5.424 -8.266 -3.030 1.00 91.69 114 MET A N 1
ATOM 924 C CA . MET A 1 114 ? -6.847 -8.571 -2.849 1.00 91.69 114 MET A CA 1
ATOM 925 C C . MET A 1 114 ? -7.103 -9.351 -1.554 1.00 91.69 114 MET A C 1
ATOM 927 O O . MET A 1 114 ? -8.080 -9.087 -0.841 1.00 91.69 114 MET A O 1
ATOM 931 N N . PHE A 1 115 ? -6.213 -10.283 -1.204 1.00 94.00 115 PHE A N 1
ATOM 932 C CA . PHE A 1 115 ? -6.282 -11.035 0.047 1.00 94.00 115 PHE A CA 1
ATOM 933 C C . PHE A 1 115 ? -6.113 -10.134 1.277 1.00 94.00 115 PHE A C 1
ATOM 935 O O . PHE A 1 115 ? -6.894 -10.217 2.235 1.00 94.00 115 PHE A O 1
ATOM 942 N N . THR A 1 116 ? -5.118 -9.248 1.262 1.00 93.69 116 THR A N 1
ATOM 943 C CA . THR A 1 116 ? -4.848 -8.333 2.380 1.00 93.69 116 THR A CA 1
ATOM 944 C C . THR A 1 116 ? -5.955 -7.293 2.539 1.00 93.69 116 THR A C 1
ATOM 946 O O . THR A 1 116 ? -6.426 -7.088 3.661 1.00 93.69 116 THR A O 1
ATOM 949 N N . LEU A 1 117 ? -6.470 -6.724 1.444 1.00 89.81 117 LEU A N 1
ATOM 950 C CA . LEU A 1 117 ? -7.626 -5.821 1.462 1.00 89.81 117 LEU A CA 1
ATOM 951 C C . LEU A 1 117 ? -8.885 -6.506 2.002 1.00 89.81 117 LEU A C 1
ATOM 953 O O . LEU A 1 117 ? -9.572 -5.946 2.859 1.00 89.81 117 LEU A O 1
ATOM 957 N N . SER A 1 118 ? -9.165 -7.734 1.564 1.00 91.69 118 SER A N 1
ATOM 958 C CA . SER A 1 118 ? -10.307 -8.513 2.061 1.00 91.69 118 SER A CA 1
ATOM 959 C C . SER A 1 118 ? -10.196 -8.774 3.565 1.00 91.69 118 SER A C 1
ATOM 961 O O . SER A 1 118 ? -11.166 -8.603 4.308 1.00 91.69 118 SER A O 1
ATOM 963 N N . THR A 1 119 ? -8.994 -9.118 4.033 1.00 94.44 119 THR A N 1
ATOM 964 C CA . THR A 1 119 ? -8.704 -9.325 5.459 1.00 94.44 119 THR A CA 1
ATOM 965 C C . THR A 1 119 ? -8.881 -8.036 6.259 1.00 94.44 119 THR A C 1
ATOM 967 O O . THR A 1 119 ? -9.459 -8.055 7.344 1.00 94.44 119 THR A O 1
ATOM 970 N N . LEU A 1 120 ? -8.448 -6.898 5.715 1.00 92.19 120 LEU A N 1
ATOM 971 C CA . LEU A 1 120 ? -8.589 -5.583 6.335 1.00 92.19 120 LEU A CA 1
ATOM 972 C C . LEU A 1 120 ? -10.061 -5.161 6.453 1.00 92.19 120 LEU A C 1
ATOM 974 O O . LEU A 1 120 ? -10.488 -4.707 7.517 1.00 92.19 120 LEU A O 1
ATOM 978 N N . VAL A 1 121 ? -10.872 -5.380 5.415 1.00 91.38 121 VAL A N 1
ATOM 979 C CA . VAL A 1 121 ? -12.327 -5.149 5.469 1.00 91.38 121 VAL A CA 1
ATOM 980 C C . VAL A 1 121 ? -12.986 -6.051 6.514 1.00 91.38 121 VAL A C 1
ATOM 982 O O . VAL A 1 121 ? -13.781 -5.575 7.331 1.00 91.38 121 VAL A O 1
ATOM 985 N N . TRP A 1 122 ? -12.633 -7.338 6.534 1.00 93.50 122 TRP A N 1
ATOM 986 C CA . TRP A 1 122 ? -13.149 -8.284 7.521 1.00 93.50 122 TRP A CA 1
ATOM 987 C C . TRP A 1 122 ? -12.763 -7.902 8.957 1.00 93.50 122 TRP A C 1
ATOM 989 O O . TRP A 1 122 ? -13.602 -7.978 9.864 1.00 93.50 122 TRP A O 1
ATOM 999 N N . TYR A 1 123 ? -11.532 -7.431 9.164 1.00 93.31 123 TYR A N 1
ATOM 1000 C CA . TYR A 1 123 ? -11.053 -6.935 10.450 1.00 93.31 123 TYR A CA 1
ATOM 1001 C C . TYR A 1 123 ? -11.907 -5.763 10.942 1.00 93.31 123 TYR A C 1
ATOM 1003 O O . TYR A 1 123 ? -12.468 -5.822 12.038 1.00 93.31 123 TYR A O 1
ATOM 1011 N N . PHE A 1 124 ? -12.104 -4.737 10.105 1.00 91.12 124 PHE A N 1
ATOM 1012 C CA . PHE A 1 124 ? -12.944 -3.591 10.459 1.00 91.12 124 PHE A CA 1
ATOM 1013 C C . PHE A 1 124 ? -14.386 -3.994 10.767 1.00 91.12 124 PHE A C 1
ATOM 1015 O O . PHE A 1 124 ? -14.955 -3.528 11.758 1.00 91.12 124 PHE A O 1
ATOM 1022 N N . TYR A 1 125 ? -14.975 -4.879 9.960 1.00 90.75 125 TYR A N 1
ATOM 1023 C CA . TYR A 1 125 ? -16.319 -5.391 10.214 1.00 90.75 125 TYR A CA 1
ATOM 1024 C C . TYR A 1 125 ? -16.409 -6.070 11.589 1.00 90.75 125 TYR A C 1
ATOM 1026 O O . TYR A 1 125 ? -17.295 -5.753 12.388 1.00 90.75 125 TYR A O 1
ATOM 1034 N N . SER A 1 126 ? -15.453 -6.945 11.898 1.00 90.19 126 SER A N 1
ATOM 1035 C CA . SER A 1 126 ? -15.394 -7.673 13.168 1.00 90.19 126 SER A CA 1
ATOM 1036 C C . SER A 1 126 ? -15.236 -6.730 14.366 1.00 90.19 126 SER A C 1
ATOM 1038 O O . SER A 1 126 ? -15.949 -6.879 15.363 1.00 90.19 126 SER A O 1
ATOM 1040 N N . SER A 1 127 ? -14.381 -5.708 14.260 1.00 87.50 127 SER A N 1
ATOM 1041 C CA . SER A 1 127 ? -14.197 -4.704 15.316 1.00 87.50 127 SER A CA 1
ATOM 1042 C C . SER A 1 127 ? -15.461 -3.867 15.548 1.00 87.50 127 SER A C 1
ATOM 1044 O O . SER A 1 127 ? -15.838 -3.623 16.697 1.00 87.50 127 SER A O 1
ATOM 1046 N N . VAL A 1 128 ? -16.191 -3.498 14.487 1.00 87.88 128 VAL A N 1
ATOM 1047 C CA . VAL A 1 128 ? -17.475 -2.780 14.603 1.00 87.88 128 VAL A CA 1
ATOM 1048 C C . VAL A 1 128 ? -18.548 -3.644 15.270 1.00 87.88 128 VAL A C 1
ATOM 1050 O O . VAL A 1 128 ? -19.283 -3.160 16.138 1.00 87.88 128 VAL A O 1
ATOM 1053 N N . VAL A 1 129 ? -18.647 -4.925 14.902 1.00 88.06 129 VAL A N 1
ATOM 1054 C CA . VAL A 1 129 ? -19.600 -5.861 15.520 1.00 88.06 129 VAL A CA 1
ATOM 1055 C C . VAL A 1 129 ? -19.285 -6.045 17.006 1.00 88.06 129 VAL A C 1
ATOM 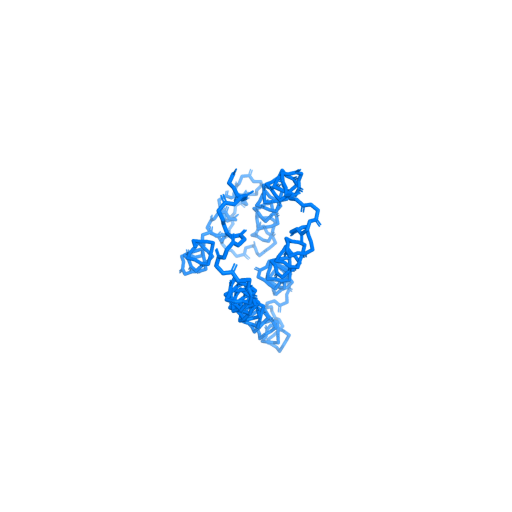1057 O O . VAL A 1 129 ? -20.180 -5.898 17.842 1.00 88.06 129 VAL A O 1
ATOM 1060 N N . LYS A 1 130 ? -18.013 -6.272 17.356 1.00 82.69 130 LYS A N 1
ATOM 1061 C CA . LYS A 1 130 ? -17.552 -6.394 18.747 1.00 82.69 130 LYS A CA 1
ATOM 1062 C C . LYS A 1 130 ? -17.895 -5.148 19.569 1.00 82.69 130 LYS A C 1
ATOM 1064 O O . LYS A 1 130 ? -18.416 -5.268 20.678 1.00 82.69 130 LYS A O 1
ATOM 1069 N N . TYR A 1 131 ? -17.681 -3.958 19.005 1.00 80.56 131 TYR A N 1
ATOM 1070 C CA . TYR A 1 131 ? -18.028 -2.694 19.654 1.00 80.56 131 TYR A CA 1
ATOM 1071 C C . TYR A 1 131 ? -19.538 -2.563 19.918 1.00 80.56 131 TYR A C 1
ATOM 1073 O O . TYR A 1 131 ? -19.946 -2.200 21.024 1.00 80.56 131 TYR A O 1
ATOM 1081 N N . LYS A 1 132 ? -20.388 -2.910 18.939 1.00 73.94 132 LYS A N 1
ATOM 1082 C CA . LYS A 1 132 ? -21.854 -2.877 19.101 1.00 73.94 132 LYS A CA 1
ATOM 1083 C C . LYS A 1 132 ? -22.342 -3.831 20.194 1.00 73.94 132 LYS A C 1
ATOM 1085 O O . LYS A 1 132 ? -23.186 -3.439 20.999 1.00 73.94 132 LYS A O 1
ATOM 1090 N N . VAL A 1 133 ? -21.803 -5.050 20.250 1.00 75.62 133 VAL A N 1
ATOM 1091 C CA . VAL A 1 133 ? -22.143 -6.036 21.291 1.00 75.62 133 VAL A CA 1
ATOM 1092 C C . VAL A 1 133 ? -21.742 -5.522 22.675 1.00 75.62 133 VAL A C 1
ATOM 1094 O O . VAL A 1 133 ? -22.544 -5.580 23.609 1.00 75.62 133 VAL A O 1
ATOM 1097 N N . TYR A 1 134 ? -20.544 -4.943 22.805 1.00 70.00 134 TYR A N 1
ATOM 1098 C CA . TYR A 1 134 ? -20.078 -4.369 24.069 1.00 70.00 134 TYR A CA 1
ATOM 1099 C C . TYR A 1 134 ? -20.996 -3.239 24.556 1.00 70.00 134 TYR A C 1
ATOM 1101 O O . TYR A 1 134 ? -21.429 -3.241 25.706 1.00 70.00 134 TYR A O 1
ATOM 1109 N N . GLN A 1 135 ? -21.388 -2.327 23.660 1.00 71.25 135 GLN A N 1
ATOM 1110 C CA . GLN A 1 135 ? -22.341 -1.258 23.971 1.00 71.25 135 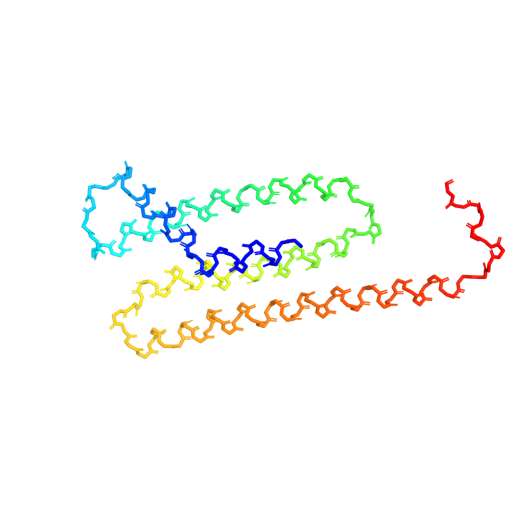GLN A CA 1
ATOM 1111 C C . GLN A 1 135 ? -23.701 -1.802 24.432 1.00 71.25 135 GLN A C 1
ATOM 1113 O O . GLN A 1 135 ? -24.264 -1.286 25.394 1.00 71.25 135 GLN A O 1
ATOM 1118 N N . PHE A 1 136 ? -24.235 -2.848 23.794 1.00 68.31 136 PHE A N 1
ATOM 1119 C CA . PHE A 1 136 ? -25.526 -3.441 24.175 1.00 68.31 136 PHE A CA 1
ATOM 1120 C C . PHE A 1 136 ? -25.492 -4.174 25.523 1.00 68.31 136 PHE A C 1
ATOM 1122 O O . PHE A 1 136 ? -26.503 -4.208 26.220 1.00 68.31 136 PHE A O 1
ATOM 1129 N N . SER A 1 137 ? -24.327 -4.697 25.908 1.00 68.25 137 SER A N 1
ATOM 1130 C CA . SER A 1 137 ? -24.125 -5.459 27.146 1.00 68.25 137 SER A CA 1
ATOM 1131 C C . SER A 1 137 ? -24.037 -4.577 28.401 1.00 68.25 137 SER A C 1
ATOM 1133 O O . SER A 1 137 ? -24.185 -5.078 29.513 1.00 68.25 137 SER A O 1
ATOM 1135 N N . ILE A 1 138 ? -23.814 -3.263 28.252 1.00 61.03 138 ILE A N 1
ATOM 1136 C CA . ILE A 1 138 ? -23.772 -2.320 29.380 1.00 61.03 138 ILE A CA 1
ATOM 1137 C C . ILE A 1 138 ? -25.199 -1.836 29.706 1.00 61.03 138 ILE A C 1
ATOM 1139 O O . ILE A 1 138 ? -25.827 -1.192 28.846 1.00 61.03 138 ILE A O 1
ATOM 1143 N N . PRO A 1 139 ? -25.708 -2.064 30.939 1.00 60.78 139 PRO A N 1
ATOM 1144 C CA . PRO A 1 139 ? -27.021 -1.587 31.370 1.00 60.78 139 PRO A CA 1
ATOM 1145 C C . PRO A 1 139 ? -27.139 -0.067 31.211 1.00 60.78 139 PRO A C 1
ATOM 1147 O O . PRO A 1 139 ? -26.220 0.674 31.566 1.00 60.78 139 PRO A O 1
ATOM 1150 N N . LYS A 1 140 ? -28.287 0.415 30.710 1.00 59.47 140 LYS A N 1
ATOM 1151 C CA . LYS A 1 140 ? -28.539 1.842 30.414 1.00 59.47 140 LYS A CA 1
ATOM 1152 C C . LYS A 1 140 ? -28.198 2.800 31.571 1.00 59.47 140 LYS A C 1
ATOM 1154 O O . LYS A 1 140 ? -27.792 3.923 31.296 1.00 59.47 140 LYS A O 1
ATOM 1159 N N . ALA A 1 141 ? -28.301 2.360 32.828 1.00 58.81 141 ALA A N 1
ATOM 1160 C CA . ALA A 1 141 ? -28.033 3.184 34.011 1.00 58.81 141 ALA A CA 1
ATOM 1161 C C . ALA A 1 141 ? -26.571 3.672 34.130 1.00 58.81 141 ALA A C 1
ATOM 1163 O O . ALA A 1 141 ? -26.331 4.723 34.712 1.00 58.81 141 ALA A O 1
ATOM 1164 N N . ASN A 1 142 ? -25.601 2.970 33.531 1.00 55.50 142 ASN A N 1
ATOM 1165 C CA . ASN A 1 142 ? -24.174 3.316 33.626 1.00 55.50 142 ASN A CA 1
ATOM 1166 C C . ASN A 1 142 ? -23.638 4.141 32.443 1.00 55.50 142 ASN A C 1
ATOM 1168 O O . ASN A 1 142 ? -22.447 4.446 32.406 1.00 55.50 142 ASN A O 1
ATOM 1172 N N . ARG A 1 143 ? -24.480 4.510 31.466 1.00 57.59 143 ARG A N 1
ATOM 1173 C CA . ARG A 1 143 ? -24.037 5.255 30.270 1.00 57.59 143 ARG A CA 1
ATOM 1174 C C . ARG A 1 143 ? -23.947 6.772 30.472 1.00 57.59 143 ARG A C 1
ATOM 1176 O O . ARG A 1 143 ? -23.369 7.440 29.628 1.00 57.59 143 ARG A O 1
ATOM 1183 N N . VAL A 1 144 ? -24.487 7.305 31.571 1.00 55.47 144 VAL A N 1
ATOM 1184 C CA . VAL A 1 144 ? -24.584 8.761 31.808 1.00 55.47 144 VAL A CA 1
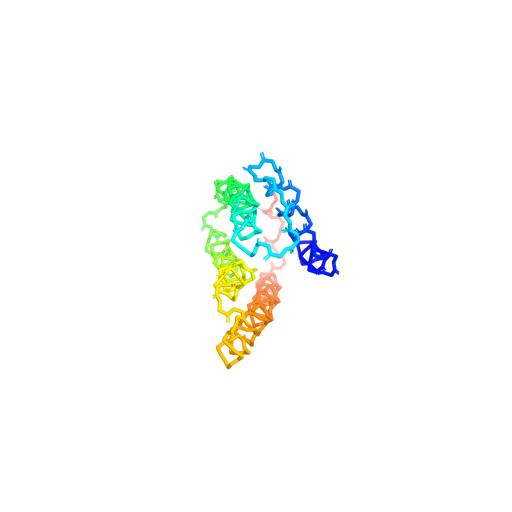ATOM 1185 C C . VAL A 1 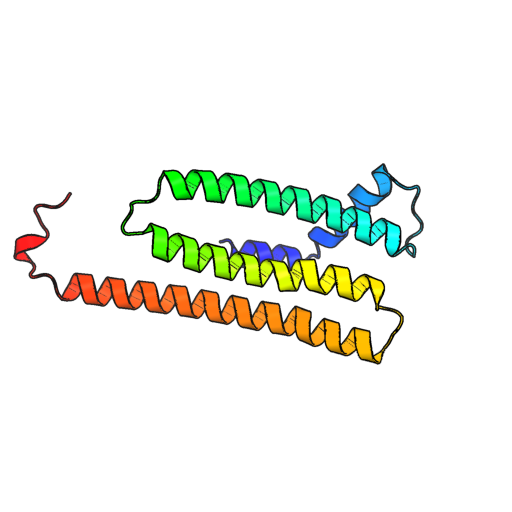144 ? -23.329 9.347 32.478 1.00 55.47 144 VAL A C 1
ATOM 1187 O O . VAL A 1 144 ? -23.066 10.53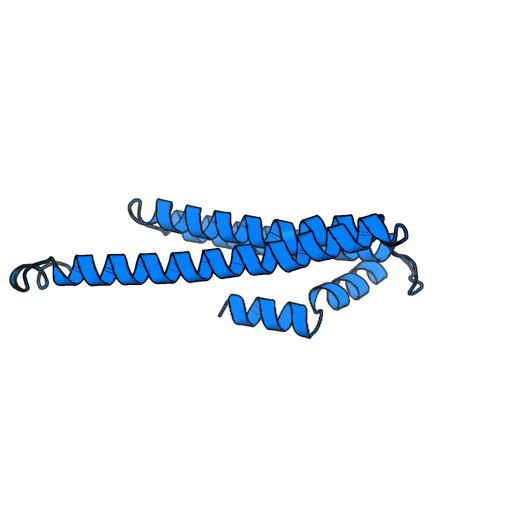1 32.331 1.00 55.47 144 VAL A O 1
ATOM 1190 N N . ASN A 1 145 ? -22.492 8.532 33.131 1.00 47.91 145 ASN A N 1
ATOM 1191 C CA . ASN A 1 145 ? -21.346 9.023 33.921 1.00 47.91 145 ASN A CA 1
ATOM 1192 C C . ASN A 1 145 ? -19.976 8.889 33.228 1.00 47.91 145 ASN A C 1
ATOM 1194 O O . ASN A 1 145 ? -18.944 8.948 33.893 1.00 47.91 145 ASN A O 1
ATOM 1198 N N . LYS A 1 146 ? -19.940 8.665 31.911 1.00 47.41 146 LYS A N 1
ATOM 1199 C CA . LYS A 1 146 ? -18.695 8.637 31.126 1.00 47.41 146 LYS A CA 1
ATOM 1200 C C . LYS A 1 146 ? -18.839 9.500 29.873 1.00 47.41 146 LYS A C 1
ATOM 1202 O O . LYS A 1 146 ? -18.894 8.974 28.763 1.00 47.41 146 LYS A O 1
ATOM 1207 N N . GLN A 1 147 ? -18.949 10.807 30.074 1.00 41.44 147 GLN A N 1
ATOM 1208 C CA . GLN A 1 147 ? -18.593 11.821 29.083 1.00 41.44 147 GLN A CA 1
ATOM 1209 C C . GLN A 1 147 ? -17.545 12.733 29.702 1.00 41.44 147 GLN A C 1
ATOM 1211 O O . GLN A 1 147 ? -17.679 13.011 30.915 1.00 41.44 147 GLN A O 1
#

Foldseek 3Di:
DVVVVVVVCVVVVVLQVQLVVQLVVVDVDDPPPLVSSLVSSVVSLVVVCVVVVVVLVVVCVVDDPVCNVVSVVLVVLVVQLCCLQRVLVSVLSVCVVPVVVNVVSVCSNVVSNVVSVVVSVVSVVVVVVVVVVVVVPDPPVPPPPDD

Organism: NCBI:txid504487

Secondary structure (DSSP, 8-state):
-HHHHHHHHHHHTHHHHHHHHHHHHHS---TT-HHHHHHHHHHHHHHHHHHHHHHHHHHHHHS-TTTHHHHHHHHHHHHHHHIIIIIIHHHHHHTTT-HHHHHHHHHHHHHHHHHHHHHHHHHHHHHHHHHHHHHHHS-GGGSSS--

pLDDT: mean 82.74, std 11.07, range [41.44, 94.69]

Sequence (147 aa):
MLFAGFLVDDFFQLHYLASSVLSNLFYSYSEYNYVALGVGQLIYSLIIILFFLSLALLFYRLTSNQEKAEFLNIFMLLCFFLFFGLGVDLLHMFFKEHGSASLLLTIIEEGGEMFTLSTLVWYFYSSVVKYKVYQFSIPKANRVNKQ

Radius of gyration: 20.33 Å; chains: 1; bounding box: 47×32×57 Å